Protein AF-A0A353J5V3-F1 (afdb_monomer)

Nearest PDB structures (foldseek):
  4mcb-assembly1_A  TM=9.169E-01  e=1.003E-06  Haemophilus influenzae Rd KW20
  8b1n-assembly1_B  TM=9.528E-01  e=2.804E-06  Calditerrivibrio nitroreducens DSM 19672
  4mcc-assembly1_A  TM=9.164E-01  e=1.513E-06  Haemophilus influenzae Rd KW20
  8byh-assembly1_B  TM=9.362E-01  e=2.804E-06  Calditerrivibrio nitroreducens DSM 19672
  8b1n-assembly1_A  TM=9.431E-01  e=4.230E-06  Calditerrivibrio nitroreducens DSM 19672

Radius of gyration: 15.96 Å; Cα contacts (8 Å, |Δi|>4): 71; chains: 1; bounding box: 32×23×42 Å

Solvent-accessible surface area (backbone atoms only 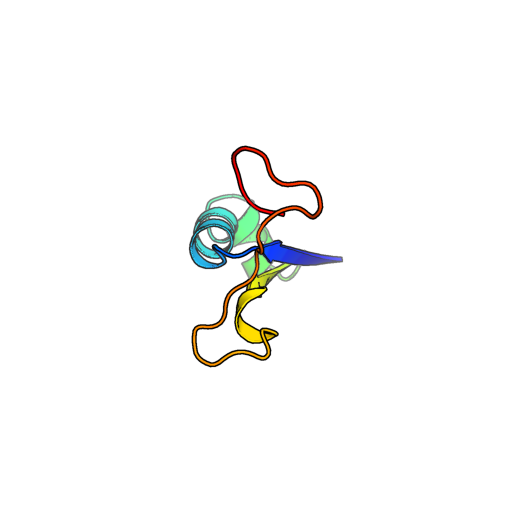— not comparable to full-atom values): 3733 Å² total; per-residue (Å²): 94,80,47,78,44,81,34,86,55,34,67,61,54,53,56,59,48,56,42,73,69,50,21,52,35,39,76,70,64,58,38,46,82,44,58,41,50,53,42,82,72,35,89,54,97,83,34,59,85,60,44,74,46,87,92,62,78,91,71,68,82

Sequence (61 aa):
MQFNVITIFPGLINSYCQESLLGKAQKKKLIKVNAVNLRDFAVDKHNSVDDAPYGGGPGMV

pLDDT: mean 97.36, std 0.84, range [93.88, 98.31]

Structure (mmCIF, N/CA/C/O backbone):
data_AF-A0A353J5V3-F1
#
_entry.id   AF-A0A353J5V3-F1
#
loop_
_atom_site.group_PDB
_atom_site.id
_atom_site.type_symbol
_atom_site.label_atom_id
_atom_site.label_alt_id
_atom_site.label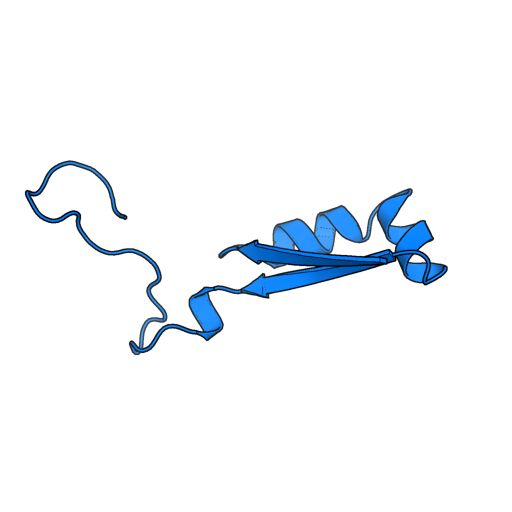_comp_id
_atom_site.label_asym_id
_atom_site.label_entity_id
_atom_site.label_seq_id
_atom_site.pdbx_PDB_ins_code
_atom_site.Cartn_x
_atom_site.Cartn_y
_atom_site.Cartn_z
_atom_site.occupancy
_atom_site.B_iso_or_equiv
_atom_site.auth_seq_id
_atom_site.auth_comp_id
_atom_site.auth_asym_id
_atom_site.auth_atom_id
_atom_site.pdbx_PDB_model_num
ATOM 1 N N . MET A 1 1 ? -20.252 -5.365 5.895 1.00 94.12 1 MET A N 1
ATOM 2 C CA . MET A 1 1 ? -19.693 -4.768 4.656 1.00 94.12 1 MET A CA 1
ATOM 3 C C . MET A 1 1 ? -18.182 -4.974 4.638 1.00 94.12 1 MET A C 1
ATOM 5 O O . MET A 1 1 ? -17.581 -4.912 5.706 1.00 94.12 1 MET A O 1
ATOM 9 N N . GLN A 1 2 ? -17.572 -5.257 3.485 1.00 96.25 2 GLN A N 1
ATOM 10 C CA . GLN A 1 2 ? -16.133 -5.528 3.381 1.00 96.25 2 GLN A CA 1
ATOM 11 C C . GLN A 1 2 ? -15.482 -4.626 2.334 1.00 96.25 2 GLN A C 1
ATOM 13 O O . GLN A 1 2 ? -16.006 -4.485 1.234 1.00 96.25 2 GLN A O 1
ATOM 18 N N . PHE A 1 3 ? -14.331 -4.060 2.685 1.00 97.62 3 PHE A N 1
ATOM 19 C CA . PHE A 1 3 ? -13.517 -3.213 1.824 1.00 97.62 3 PHE A CA 1
ATOM 20 C C . PHE A 1 3 ? -12.156 -3.867 1.616 1.00 97.62 3 PHE A C 1
ATOM 22 O O . PHE A 1 3 ? -11.496 -4.232 2.590 1.00 97.62 3 PHE A O 1
ATOM 29 N N . ASN A 1 4 ? -11.739 -4.003 0.360 1.00 97.94 4 ASN A N 1
ATOM 30 C CA . ASN A 1 4 ? -10.391 -4.432 0.009 1.00 97.94 4 ASN A CA 1
ATOM 31 C C . ASN A 1 4 ? -9.646 -3.231 -0.576 1.00 97.94 4 ASN A C 1
ATOM 33 O O . ASN A 1 4 ? -10.161 -2.573 -1.477 1.00 97.94 4 ASN A O 1
ATOM 37 N N . VAL A 1 5 ? -8.458 -2.945 -0.053 1.00 98.06 5 VAL A N 1
ATOM 38 C CA . VAL A 1 5 ? -7.608 -1.840 -0.502 1.00 98.06 5 VAL A CA 1
ATOM 39 C C . VAL A 1 5 ? -6.336 -2.438 -1.073 1.00 98.06 5 VAL A C 1
ATOM 41 O O . VAL A 1 5 ? -5.544 -3.002 -0.324 1.00 98.06 5 VAL A O 1
ATOM 44 N N . ILE A 1 6 ? -6.148 -2.330 -2.385 1.00 98.31 6 ILE A N 1
ATOM 45 C CA . ILE A 1 6 ? -4.912 -2.757 -3.047 1.00 98.31 6 ILE A CA 1
ATOM 46 C C . ILE A 1 6 ? -3.890 -1.633 -2.893 1.00 98.31 6 ILE A C 1
ATOM 48 O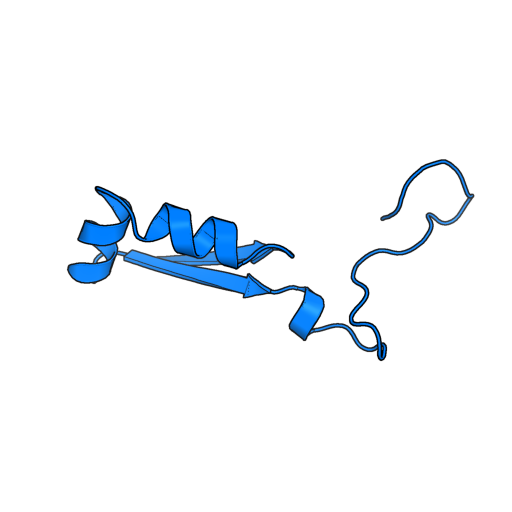 O . ILE A 1 6 ? -4.164 -0.484 -3.237 1.00 98.31 6 ILE A O 1
ATOM 52 N N . THR A 1 7 ? -2.731 -1.943 -2.322 1.00 98.06 7 THR A N 1
ATOM 53 C CA . THR A 1 7 ? -1.671 -0.966 -2.057 1.00 98.06 7 THR A CA 1
ATOM 54 C C . THR A 1 7 ? -0.313 -1.655 -1.968 1.00 98.06 7 THR A C 1
ATOM 56 O O . THR A 1 7 ? -0.236 -2.850 -1.711 1.00 98.06 7 THR A O 1
ATOM 59 N N . ILE A 1 8 ? 0.771 -0.900 -2.121 1.00 98.00 8 ILE A N 1
ATOM 60 C CA . ILE A 1 8 ? 2.136 -1.356 -1.810 1.00 98.00 8 ILE A CA 1
ATOM 61 C C . ILE A 1 8 ? 2.566 -1.001 -0.373 1.00 98.00 8 ILE A C 1
ATOM 63 O O . ILE A 1 8 ? 3.672 -1.337 0.049 1.00 98.00 8 ILE A O 1
ATOM 67 N N . PHE A 1 9 ? 1.689 -0.340 0.398 1.00 98.12 9 PHE A N 1
ATOM 68 C CA . PHE A 1 9 ? 1.920 0.068 1.789 1.00 98.12 9 PHE A CA 1
ATOM 69 C C . PHE A 1 9 ? 0.786 -0.398 2.723 1.00 98.12 9 PHE A C 1
ATOM 71 O O . PHE A 1 9 ? 0.107 0.426 3.346 1.00 98.12 9 PHE A O 1
ATOM 78 N N . PRO A 1 10 ? 0.563 -1.718 2.876 1.00 98.00 10 PRO A N 1
ATOM 79 C CA . PRO A 1 10 ? -0.556 -2.247 3.664 1.00 98.00 10 PRO A CA 1
ATOM 80 C C . PRO A 1 10 ? -0.527 -1.800 5.134 1.00 98.00 10 PRO A C 1
ATOM 82 O O . PRO A 1 10 ? -1.578 -1.596 5.739 1.00 98.00 10 PRO A O 1
ATOM 85 N N . GLY A 1 11 ? 0.665 -1.588 5.705 1.00 98.00 11 GLY A N 1
ATOM 86 C CA . GLY A 1 11 ? 0.832 -1.126 7.085 1.00 98.00 11 GLY A CA 1
ATOM 87 C C . GLY A 1 11 ? 0.184 0.233 7.366 1.00 98.00 11 GLY A C 1
ATOM 88 O O . GLY A 1 11 ? -0.389 0.410 8.438 1.00 98.00 11 GLY A O 1
ATOM 89 N N . LEU A 1 12 ? 0.198 1.160 6.400 1.00 97.88 12 LEU A N 1
ATOM 90 C CA . LEU A 1 12 ? -0.435 2.477 6.555 1.00 97.88 12 LEU A CA 1
ATOM 91 C C . LEU A 1 12 ? -1.956 2.352 6.659 1.00 97.88 12 LEU A C 1
ATOM 93 O O . LEU A 1 12 ? -2.572 2.945 7.543 1.00 97.88 12 LEU A O 1
ATOM 97 N N . ILE A 1 13 ? -2.549 1.530 5.792 1.00 98.00 13 ILE A N 1
ATOM 98 C CA . ILE A 1 13 ? -3.993 1.28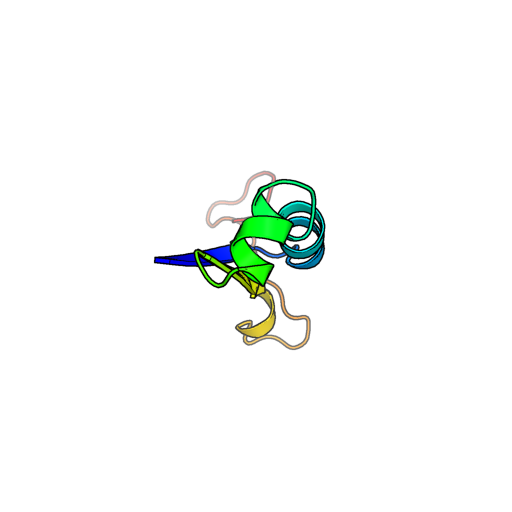0 5.782 1.00 98.00 13 ILE A CA 1
ATOM 99 C C . ILE A 1 13 ? -4.412 0.555 7.060 1.00 98.00 13 ILE A C 1
ATOM 101 O O . ILE A 1 13 ? -5.343 0.983 7.738 1.00 98.00 13 ILE A O 1
ATOM 105 N N . ASN A 1 14 ? -3.698 -0.513 7.421 1.00 96.75 14 ASN A N 1
ATOM 106 C CA . ASN A 1 14 ? -4.007 -1.299 8.612 1.00 96.75 14 ASN A CA 1
ATOM 107 C C . ASN A 1 14 ? -3.910 -0.455 9.886 1.00 96.75 14 ASN A C 1
ATOM 109 O O . ASN A 1 14 ? -4.823 -0.511 10.706 1.00 96.75 14 ASN A O 1
ATOM 113 N N . SER A 1 15 ? -2.851 0.349 10.022 1.00 97.19 15 SER A N 1
ATOM 114 C CA . SER A 1 15 ? -2.661 1.247 11.164 1.00 97.19 15 SER A CA 1
ATOM 115 C C . SER A 1 15 ? -3.809 2.254 11.267 1.00 97.19 15 SER A C 1
ATOM 117 O O . SER A 1 15 ? -4.516 2.292 12.270 1.00 97.19 15 SER A O 1
ATOM 119 N N . TYR A 1 16 ? -4.098 2.985 10.187 1.00 97.12 16 TYR A N 1
ATOM 120 C CA . TYR A 1 16 ? -5.158 3.993 10.196 1.00 97.12 16 TYR A CA 1
ATOM 121 C C . TYR A 1 16 ? -6.549 3.397 10.468 1.00 97.12 16 TYR A C 1
ATOM 123 O O . TYR A 1 16 ? -7.333 3.937 11.248 1.00 97.12 16 TYR A O 1
ATOM 131 N N . CYS A 1 17 ? -6.873 2.253 9.860 1.00 97.56 17 CYS A N 1
ATOM 132 C CA . CYS A 1 17 ? -8.189 1.631 10.010 1.00 97.56 17 CYS A CA 1
ATOM 133 C C . CYS A 1 17 ? -8.413 0.970 11.379 1.00 97.56 17 CYS A C 1
ATOM 135 O O . CYS A 1 17 ? -9.559 0.651 11.713 1.00 97.56 17 CYS A O 1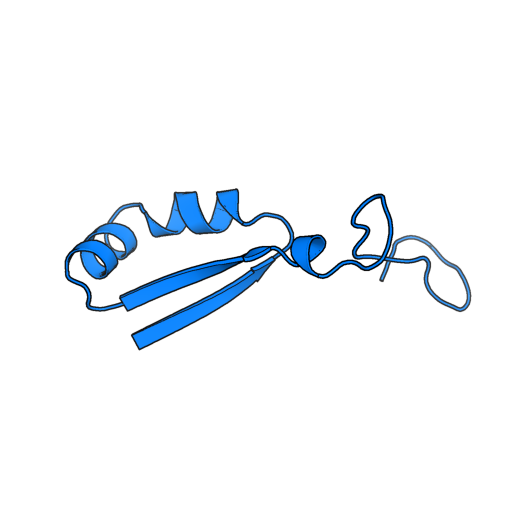
ATOM 137 N N . GLN A 1 18 ? -7.365 0.761 12.178 1.00 96.62 18 GLN A N 1
ATOM 138 C CA . GLN A 1 18 ? -7.484 0.262 13.551 1.00 96.62 18 GLN A CA 1
ATOM 139 C C . GLN A 1 18 ? -7.828 1.362 14.565 1.00 96.62 18 GLN A C 1
ATOM 141 O O . GLN A 1 18 ? -8.256 1.043 15.678 1.00 96.62 18 GLN A O 1
ATOM 146 N N . GLU A 1 19 ? -7.737 2.633 14.175 1.00 97.88 19 GLU A N 1
ATOM 147 C CA . GLU A 1 19 ? -7.958 3.769 15.064 1.00 97.88 19 GLU A CA 1
ATOM 148 C C . GLU A 1 19 ? -9.425 4.229 15.127 1.00 97.88 19 GLU A C 1
ATOM 150 O O . GLU A 1 19 ? -10.227 4.061 14.200 1.00 97.88 19 GLU A O 1
ATOM 155 N N . SER A 1 20 ? -9.785 4.855 16.254 1.00 97.50 20 SER A N 1
ATOM 156 C CA . SER A 1 20 ? -11.047 5.588 16.451 1.00 97.50 20 SER A CA 1
ATOM 157 C C . SER A 1 20 ? -12.321 4.808 16.029 1.00 97.50 20 SER A C 1
ATOM 159 O O . SER A 1 20 ? -12.549 3.670 16.455 1.00 97.50 20 SER A O 1
ATOM 161 N N . LEU A 1 21 ? -13.213 5.439 15.255 1.00 97.50 21 LEU A N 1
ATOM 162 C CA . LEU A 1 21 ? -14.492 4.900 14.782 1.00 97.50 21 LEU A CA 1
ATOM 163 C C . LEU A 1 21 ? -14.322 3.665 13.894 1.00 97.50 21 LEU A C 1
ATOM 165 O O . LEU A 1 21 ? -15.088 2.714 14.049 1.00 97.50 21 LEU A O 1
ATOM 169 N N . LEU A 1 22 ? -13.319 3.654 13.011 1.00 97.19 22 LEU A N 1
ATOM 170 C CA . LEU A 1 22 ? -13.058 2.528 12.112 1.00 97.19 22 LEU A CA 1
ATOM 171 C C . LEU A 1 22 ? -12.648 1.290 12.912 1.00 97.19 22 LEU A C 1
ATOM 173 O O . LEU A 1 22 ? -13.256 0.229 12.755 1.00 97.19 22 LEU A O 1
ATOM 177 N N . GLY A 1 23 ? -11.723 1.444 13.861 1.00 97.69 23 GLY A N 1
ATOM 178 C CA . GLY A 1 23 ? -11.328 0.369 14.767 1.00 97.69 23 GLY A CA 1
ATOM 179 C C . GLY A 1 23 ? -12.499 -0.176 15.584 1.00 97.69 23 GLY A C 1
ATOM 180 O O . GLY A 1 23 ? -12.695 -1.390 15.679 1.00 97.69 23 GLY A O 1
ATOM 181 N N . LYS A 1 24 ? -13.340 0.709 16.142 1.00 98.25 24 LYS A N 1
ATOM 182 C CA . LYS A 1 24 ? -14.553 0.308 16.880 1.00 98.25 24 LYS A CA 1
ATOM 183 C C . LYS A 1 24 ? -15.552 -0.434 15.988 1.00 98.25 24 LYS A C 1
ATOM 185 O O . LYS A 1 24 ? -16.108 -1.442 16.423 1.00 98.25 24 LYS A O 1
ATOM 190 N N . ALA A 1 25 ? -15.780 0.033 14.763 1.00 98.19 25 ALA A N 1
ATOM 191 C CA . ALA A 1 25 ? -16.695 -0.601 13.817 1.00 98.19 25 ALA A CA 1
ATOM 192 C C . ALA A 1 25 ? -16.206 -1.996 13.394 1.00 98.19 25 ALA A C 1
ATOM 194 O O . ALA A 1 25 ? -17.013 -2.924 13.316 1.00 98.19 25 ALA A O 1
ATOM 195 N N . GLN A 1 26 ? -14.892 -2.167 13.210 1.00 97.69 26 GLN A N 1
ATOM 196 C CA . GLN A 1 26 ? -14.273 -3.470 12.953 1.00 97.69 26 GLN A CA 1
ATOM 197 C C . GLN A 1 26 ? -14.394 -4.414 14.158 1.00 97.69 26 GLN A C 1
ATOM 199 O O . GLN A 1 26 ? -14.822 -5.556 13.996 1.00 97.69 26 GLN A O 1
ATOM 204 N N . LYS A 1 27 ? -14.125 -3.939 15.386 1.00 97.44 27 LYS A N 1
ATOM 205 C CA . LYS A 1 27 ? -14.312 -4.727 16.626 1.00 97.44 27 LYS A CA 1
ATOM 206 C C . LYS A 1 27 ? -15.764 -5.175 16.821 1.00 97.44 27 LYS A C 1
ATOM 208 O O . LYS A 1 27 ? -16.011 -6.297 17.252 1.00 97.44 27 LYS A O 1
ATOM 213 N 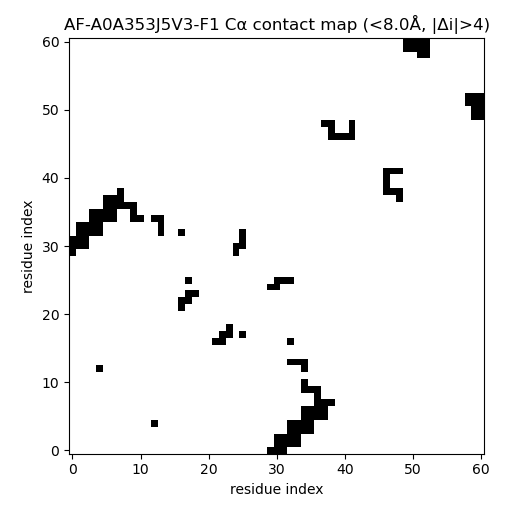N . LYS A 1 28 ? -16.727 -4.323 16.452 1.00 98.12 28 LYS A N 1
ATOM 214 C CA . LYS A 1 28 ? -18.165 -4.644 16.432 1.00 98.12 28 LYS A CA 1
ATOM 215 C C . LYS A 1 28 ? -18.598 -5.470 15.212 1.00 98.12 28 LYS A C 1
ATOM 217 O O . LYS A 1 28 ? -19.785 -5.744 15.073 1.00 98.12 28 LYS A O 1
ATOM 222 N N . LYS A 1 29 ? -17.666 -5.864 14.335 1.00 97.44 29 LYS A N 1
ATOM 223 C CA . LYS A 1 29 ? -17.903 -6.656 13.114 1.00 97.44 29 LYS A CA 1
ATOM 224 C C . LYS A 1 29 ? -18.900 -6.021 12.127 1.00 97.44 29 LYS A C 1
ATOM 226 O O . LYS A 1 29 ? -19.499 -6.722 11.319 1.00 97.44 29 LYS A O 1
ATOM 231 N N . LEU A 1 30 ? -19.066 -4.697 12.163 1.00 97.94 30 LEU A N 1
ATOM 232 C CA . LEU A 1 30 ? -19.957 -3.963 11.249 1.00 97.94 30 LEU A CA 1
ATOM 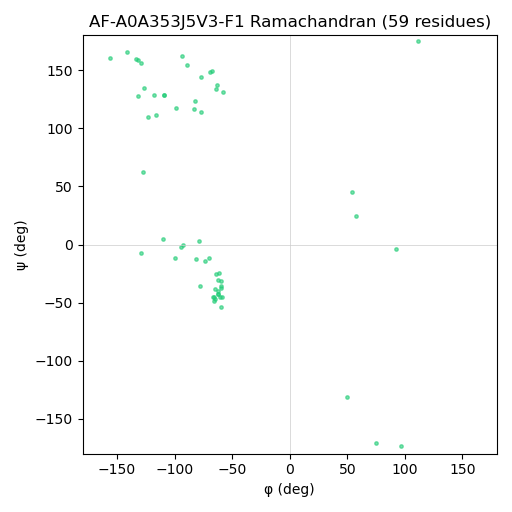233 C C . LEU A 1 30 ? -19.312 -3.785 9.866 1.00 97.94 30 LEU A C 1
ATOM 235 O O . LEU A 1 30 ? -19.969 -3.864 8.821 1.00 97.94 30 LEU A O 1
ATOM 239 N N . ILE A 1 31 ? -17.994 -3.583 9.870 1.00 97.44 31 ILE A N 1
ATOM 240 C CA . ILE A 1 31 ? -17.157 -3.476 8.677 1.00 97.44 31 ILE A CA 1
ATOM 241 C C . ILE A 1 31 ? -15.924 -4.372 8.816 1.00 97.44 31 ILE A C 1
ATOM 243 O O . ILE A 1 31 ? -15.515 -4.705 9.927 1.00 97.44 31 ILE A O 1
ATOM 247 N N . LYS A 1 32 ? -15.313 -4.722 7.686 1.00 97.81 32 LYS A N 1
ATOM 248 C CA . LYS A 1 32 ? -13.991 -5.351 7.609 1.00 97.81 32 LYS A CA 1
ATOM 249 C C . LYS A 1 32 ? -13.164 -4.608 6.569 1.00 97.81 32 LYS A C 1
ATOM 251 O O . LYS A 1 32 ? -13.636 -4.447 5.444 1.00 97.81 32 LYS A O 1
ATOM 256 N N . VAL A 1 33 ? -11.961 -4.175 6.936 1.00 97.94 33 VAL A N 1
ATOM 257 C CA . VAL A 1 33 ? -10.998 -3.587 6.000 1.00 97.94 33 VAL A CA 1
ATOM 258 C C . VAL A 1 33 ? -9.852 -4.569 5.806 1.00 97.94 33 VAL A C 1
ATOM 260 O O . VAL A 1 33 ? -9.300 -5.083 6.775 1.00 97.94 33 VAL A O 1
ATOM 263 N N . ASN A 1 34 ? -9.529 -4.857 4.552 1.00 97.75 34 ASN A N 1
ATOM 264 C CA . ASN A 1 34 ? -8.455 -5.758 4.167 1.00 97.75 34 ASN A CA 1
ATOM 265 C C . ASN A 1 34 ? -7.475 -5.014 3.257 1.00 97.75 34 ASN A C 1
ATOM 267 O O . ASN A 1 34 ? -7.821 -4.686 2.121 1.00 97.75 34 ASN A O 1
ATOM 271 N N . ALA A 1 35 ? -6.273 -4.734 3.754 1.00 98.12 35 ALA A N 1
ATOM 272 C CA . ALA A 1 35 ? -5.201 -4.186 2.936 1.00 98.12 35 ALA A CA 1
ATOM 273 C C . ALA A 1 35 ? -4.484 -5.330 2.207 1.00 98.12 35 ALA A C 1
ATOM 275 O O . ALA A 1 35 ? -3.892 -6.200 2.842 1.00 98.12 35 ALA A O 1
ATOM 276 N N . VAL A 1 36 ? -4.555 -5.322 0.880 1.00 98.25 36 VAL A N 1
ATOM 277 C CA . VAL A 1 36 ? -3.938 -6.312 -0.003 1.00 98.25 36 VAL A CA 1
ATOM 278 C C . VAL A 1 36 ? -2.635 -5.725 -0.528 1.00 98.25 36 VAL A C 1
ATOM 280 O O . VAL A 1 36 ? -2.652 -4.695 -1.205 1.00 98.25 36 VAL A O 1
ATOM 283 N N . ASN A 1 37 ? -1.513 -6.366 -0.200 1.00 98.25 37 ASN A N 1
ATOM 284 C CA . ASN A 1 37 ? -0.204 -5.951 -0.682 1.00 98.25 37 ASN A CA 1
ATOM 285 C C . ASN A 1 37 ? -0.013 -6.399 -2.134 1.00 98.25 37 ASN A C 1
ATOM 287 O O . ASN A 1 37 ? 0.069 -7.594 -2.401 1.00 98.25 37 ASN A O 1
ATOM 291 N N . LEU A 1 38 ? 0.085 -5.453 -3.069 1.00 97.94 38 LEU A N 1
ATOM 292 C CA . LEU A 1 38 ? 0.256 -5.780 -4.489 1.00 97.94 38 LEU A CA 1
ATOM 293 C C . LEU A 1 38 ? 1.564 -6.547 -4.756 1.00 97.94 38 LEU A C 1
ATOM 295 O O . LEU A 1 38 ? 1.596 -7.411 -5.626 1.00 97.94 38 LEU A O 1
ATOM 299 N N . ARG A 1 39 ? 2.609 -6.289 -3.956 1.00 97.75 39 ARG A N 1
ATOM 300 C CA . ARG A 1 39 ? 3.919 -6.956 -4.067 1.00 97.75 39 ARG A CA 1
ATOM 301 C C . ARG A 1 39 ? 3.850 -8.468 -3.854 1.00 97.75 39 ARG A C 1
ATOM 303 O O . ARG A 1 39 ? 4.701 -9.178 -4.367 1.00 97.75 39 ARG A O 1
ATOM 310 N N . ASP A 1 40 ? 2.840 -8.967 -3.141 1.00 97.81 40 ASP A N 1
ATOM 311 C CA . ASP A 1 40 ? 2.675 -10.408 -2.896 1.00 97.81 40 ASP A CA 1
ATOM 312 C C . ASP A 1 40 ? 2.266 -11.173 -4.173 1.00 97.81 40 ASP A C 1
ATOM 314 O O . ASP A 1 40 ? 2.292 -12.402 -4.194 1.00 97.81 40 ASP A O 1
ATOM 318 N N . PHE A 1 41 ? 1.882 -10.451 -5.233 1.00 97.88 41 PHE A N 1
ATOM 319 C CA . PHE A 1 41 ? 1.459 -10.995 -6.527 1.00 97.88 41 PHE A CA 1
ATOM 320 C C . PHE A 1 41 ? 2.474 -10.735 -7.648 1.00 97.88 41 PHE A C 1
ATOM 322 O O . PHE A 1 41 ? 2.198 -11.046 -8.807 1.00 97.88 41 PHE A O 1
ATOM 329 N N . ALA A 1 42 ? 3.629 -10.153 -7.323 1.00 97.50 42 ALA A N 1
ATOM 330 C CA . ALA A 1 42 ? 4.712 -9.960 -8.272 1.00 97.50 42 ALA A CA 1
ATOM 331 C C . ALA A 1 42 ? 5.344 -11.310 -8.659 1.00 97.50 42 ALA A C 1
ATOM 333 O O . ALA A 1 42 ? 5.373 -12.256 -7.872 1.00 97.50 42 ALA A O 1
ATOM 334 N N . VAL A 1 43 ? 5.829 -11.407 -9.898 1.00 97.19 43 VAL A N 1
ATOM 335 C CA . VAL A 1 43 ? 6.389 -12.655 -10.456 1.00 97.19 43 VAL A CA 1
ATOM 336 C C . VAL A 1 43 ? 7.916 -12.693 -10.431 1.00 97.19 43 VAL A C 1
ATOM 338 O O . VAL A 1 43 ? 8.513 -13.740 -10.680 1.00 97.19 43 VAL A O 1
ATOM 341 N N . ASP A 1 44 ? 8.558 -11.561 -10.157 1.00 96.94 44 ASP A N 1
ATOM 342 C CA . ASP A 1 44 ? 10.007 -11.441 -10.100 1.00 96.94 44 ASP A CA 1
ATOM 343 C C . ASP A 1 44 ? 10.542 -11.622 -8.668 1.00 96.94 44 ASP A C 1
ATOM 345 O O . ASP A 1 44 ? 9.831 -11.492 -7.674 1.00 96.94 44 ASP A O 1
ATOM 349 N N . LYS A 1 45 ? 11.843 -11.901 -8.549 1.00 96.38 45 LYS A N 1
ATOM 350 C CA . LYS A 1 45 ? 12.508 -12.174 -7.263 1.00 96.38 45 LYS A CA 1
ATOM 351 C C . LYS A 1 45 ? 12.498 -10.980 -6.295 1.00 96.38 45 LYS A C 1
ATOM 353 O O . LYS A 1 45 ? 12.644 -11.178 -5.089 1.00 96.38 45 LYS A O 1
ATOM 358 N N . HIS A 1 46 ? 12.410 -9.758 -6.809 1.00 96.62 46 HIS A N 1
ATOM 359 C CA . HIS A 1 46 ? 12.471 -8.527 -6.026 1.00 96.62 46 HIS A CA 1
ATOM 360 C C . HIS A 1 46 ? 11.084 -7.999 -5.646 1.00 96.62 46 HIS A C 1
ATOM 362 O O . HIS A 1 46 ? 10.999 -7.038 -4.880 1.00 96.62 46 HIS A O 1
ATOM 368 N N . ASN A 1 47 ? 10.019 -8.671 -6.092 1.00 97.00 47 ASN A N 1
ATOM 369 C CA . ASN A 1 47 ? 8.631 -8.271 -5.906 1.00 97.00 47 ASN A CA 1
ATOM 370 C C . ASN A 1 47 ? 8.353 -6.840 -6.398 1.00 97.00 47 ASN A C 1
ATOM 372 O O . ASN A 1 47 ? 7.725 -6.035 -5.694 1.00 97.00 47 ASN A O 1
ATOM 376 N N . SER A 1 48 ? 8.870 -6.518 -7.581 1.00 97.06 48 SER A N 1
ATOM 377 C CA . SER A 1 48 ? 8.640 -5.241 -8.250 1.00 97.06 48 SER A CA 1
ATOM 378 C C . SER A 1 48 ? 7.179 -5.118 -8.684 1.00 97.06 48 SER A C 1
ATOM 380 O O . SER A 1 48 ? 6.500 -6.106 -8.962 1.00 97.06 48 SER A O 1
ATOM 382 N N . VAL A 1 49 ? 6.666 -3.889 -8.703 1.00 97.56 49 VAL A N 1
ATOM 383 C CA . VAL A 1 49 ? 5.248 -3.597 -9.006 1.00 97.56 49 VAL A CA 1
ATOM 384 C C . VAL A 1 49 ? 5.061 -2.523 -10.069 1.00 97.56 49 VAL A C 1
ATOM 386 O O . VAL A 1 49 ? 3.932 -2.288 -10.485 1.00 97.56 49 VAL A O 1
ATOM 389 N N . ASP A 1 50 ? 6.149 -1.885 -10.472 1.00 96.88 50 ASP A N 1
ATOM 390 C CA . ASP A 1 50 ? 6.223 -0.830 -11.464 1.00 9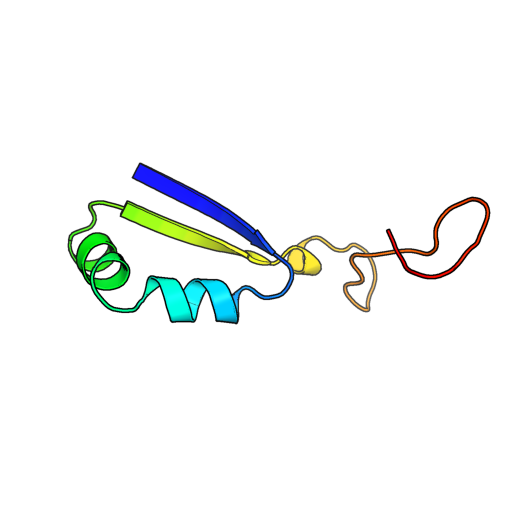6.88 50 ASP A CA 1
ATOM 391 C C . ASP A 1 50 ? 7.308 -1.170 -12.492 1.00 96.88 50 ASP A C 1
ATOM 393 O O . ASP A 1 50 ? 8.236 -1.935 -12.207 1.00 96.88 50 ASP A O 1
ATOM 397 N N . ASP A 1 51 ? 7.192 -0.611 -13.692 1.00 96.75 51 ASP A N 1
ATOM 398 C CA . ASP A 1 51 ? 8.214 -0.736 -14.735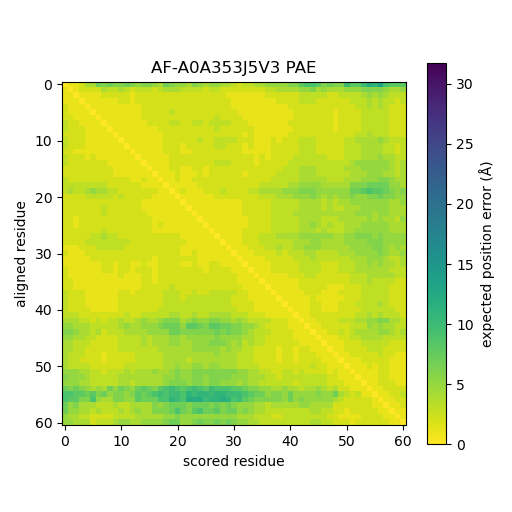 1.00 96.75 51 ASP A CA 1
ATOM 399 C C . ASP A 1 51 ? 8.382 0.578 -15.514 1.00 96.75 51 ASP A C 1
ATOM 401 O O . ASP A 1 51 ? 7.574 1.508 -15.417 1.00 96.75 51 ASP A O 1
ATOM 405 N N . ALA A 1 52 ? 9.468 0.686 -16.275 1.00 97.12 52 ALA A N 1
ATOM 406 C CA . ALA A 1 52 ? 9.740 1.852 -17.095 1.00 97.12 52 ALA A CA 1
ATOM 407 C C . ALA A 1 52 ? 8.648 2.021 -18.173 1.00 97.12 52 ALA A C 1
ATOM 409 O O . ALA A 1 52 ? 8.264 1.050 -18.834 1.00 97.12 52 ALA A O 1
ATOM 410 N N . PRO A 1 53 ? 8.164 3.253 -18.419 1.00 97.56 53 PRO A N 1
ATOM 411 C CA . PRO A 1 53 ? 7.161 3.493 -19.444 1.00 97.56 53 PRO A CA 1
ATOM 412 C C . PRO A 1 53 ? 7.705 3.160 -20.837 1.00 97.56 53 PRO A C 1
ATOM 414 O O . PRO A 1 53 ? 8.788 3.604 -21.238 1.00 97.56 53 PRO A O 1
ATOM 417 N N . TYR A 1 54 ? 6.910 2.440 -21.629 1.00 96.81 54 TYR A N 1
ATOM 418 C CA . TYR A 1 54 ? 7.180 2.302 -23.058 1.00 96.81 54 TYR A CA 1
ATOM 419 C C . TYR A 1 54 ? 7.210 3.689 -23.720 1.00 96.81 54 TYR A C 1
ATOM 421 O O . TYR A 1 54 ? 6.312 4.502 -23.518 1.00 96.81 54 TYR A O 1
ATOM 429 N N . GLY A 1 55 ? 8.245 3.958 -24.522 1.00 97.06 55 GLY A N 1
ATOM 430 C CA . GLY A 1 55 ? 8.493 5.285 -25.106 1.00 97.06 55 GLY A CA 1
ATOM 431 C C . GLY A 1 55 ? 9.424 6.183 -24.280 1.00 97.06 55 GLY A C 1
ATOM 432 O O . GLY A 1 55 ? 9.812 7.246 -24.761 1.00 97.06 55 GLY A O 1
ATOM 433 N N . GLY A 1 56 ? 9.849 5.736 -23.092 1.00 95.88 56 GLY A N 1
ATOM 434 C CA . GLY A 1 56 ? 10.760 6.471 -22.216 1.00 95.88 56 GLY A CA 1
ATOM 435 C C . GLY A 1 56 ? 10.098 7.648 -21.492 1.00 95.88 56 GLY A C 1
ATOM 436 O O . GLY A 1 56 ? 8.881 7.817 -21.516 1.00 95.88 56 GLY A O 1
ATOM 437 N N . GLY A 1 57 ? 10.921 8.469 -20.834 1.00 96.56 57 GLY A N 1
ATOM 438 C CA . GLY A 1 57 ? 10.477 9.594 -20.003 1.00 96.56 57 GLY A CA 1
ATOM 439 C C . GLY A 1 57 ? 10.739 9.377 -18.507 1.00 96.56 57 GLY A C 1
ATOM 440 O O . GLY A 1 57 ? 11.248 8.328 -18.113 1.00 96.56 57 GLY A O 1
ATOM 441 N N . PRO A 1 58 ? 10.470 10.389 -17.665 1.00 97.06 58 PRO A N 1
ATOM 442 C CA . PRO A 1 58 ? 10.673 10.288 -16.225 1.00 97.06 58 PRO A CA 1
ATOM 443 C C . PRO A 1 58 ? 9.561 9.470 -15.548 1.00 97.06 58 PRO A C 1
ATOM 445 O O . PRO A 1 58 ? 8.388 9.620 -15.885 1.00 97.06 58 PRO A O 1
ATOM 448 N N . GLY A 1 59 ? 9.923 8.695 -14.524 1.00 96.31 59 GLY A N 1
ATOM 449 C CA . GLY A 1 59 ? 8.981 7.940 -13.690 1.00 96.31 59 GLY A CA 1
ATOM 450 C C . GLY A 1 59 ? 8.817 6.474 -14.099 1.00 96.31 59 GLY A C 1
ATOM 451 O O . GLY A 1 59 ? 9.549 5.974 -14.948 1.00 96.31 59 GLY A O 1
ATOM 452 N N . MET A 1 60 ? 7.862 5.812 -13.445 1.00 97.38 60 MET A N 1
ATOM 453 C CA . MET A 1 60 ? 7.528 4.391 -13.590 1.00 97.38 60 MET A CA 1
ATOM 454 C C . MET A 1 60 ? 6.002 4.243 -13.706 1.00 97.38 60 MET A C 1
ATOM 456 O O . MET A 1 60 ? 5.273 5.162 -13.312 1.00 97.38 60 MET A O 1
ATOM 460 N N . VAL A 1 61 ? 5.529 3.124 -14.256 1.00 93.88 61 VAL A N 1
ATOM 461 C CA . VAL A 1 61 ? 4.103 2.811 -14.481 1.00 93.88 61 VAL A CA 1
ATOM 462 C C . VAL A 1 61 ? 3.715 1.533 -13.761 1.00 93.88 61 VAL A C 1
ATOM 464 O O . VAL A 1 61 ? 4.497 0.562 -13.852 1.00 93.88 61 VAL A O 1
#

Mean predicted aligned error: 2.82 Å

Foldseek 3Di:
DEEEAEDQCLVVVVVVCCDDPSVVCVVVVVYYYHYHNQLVVAPDPVSDDWAADDVGDDDTD

Secondary structure (DSSP, 8-state):
-EEEEEES-HHHHHHHHHSHHHHHHHHTTS-EEEEEEGGGG--STT-----PPTT--SS--